Protein AF-A0A2V5SPC6-F1 (afdb_monomer)

Foldseek 3Di:
DDPPPDPVCLVPPDDPVSVVVNCQVPPDDLVLLLCQFQVSVQVVCCVPPNPPVPFDWDDKFLQLVPDPLVPDDQWKKKAKRQAPPRIDTRNGSVPDDSVVVNVSLNVVSPDQRCVVVVRVSRGPDDIMMIIGDDDDDPDDDPDPDPDRDVVVVVVVVDPDDDDPPPDDDDDD

Mean predicted aligned error: 10.99 Å

Solvent-accessible surface area (backbone atoms only — not comparable to full-atom values): 10759 Å² total; per-residue (Å²): 132,84,75,79,90,61,79,80,39,64,87,64,49,81,50,71,67,40,46,48,51,40,40,70,73,68,62,76,60,64,66,55,33,38,61,47,26,50,63,49,33,47,53,51,44,34,76,74,76,35,61,88,83,50,72,56,75,79,47,74,41,77,51,57,83,75,58,64,67,86,80,51,68,59,42,32,29,42,31,45,27,40,54,82,85,46,64,46,81,37,85,47,52,90,78,55,60,62,68,62,51,33,53,51,50,48,53,53,68,71,51,60,40,12,68,79,69,70,37,73,50,31,50,88,56,83,62,34,39,38,33,30,52,59,80,82,70,93,66,88,72,94,69,89,66,98,60,77,56,69,68,63,60,49,65,80,66,56,90,86,71,87,79,78,82,83,75,83,76,83,80,131

Structure (mmCIF, N/CA/C/O backbone):
data_AF-A0A2V5SPC6-F1
#
_entry.id   AF-A0A2V5SPC6-F1
#
loop_
_atom_site.group_PDB
_atom_site.id
_atom_site.type_symbol
_atom_site.label_atom_id
_atom_site.label_alt_id
_atom_site.label_comp_id
_atom_site.label_asym_id
_atom_site.label_entity_id
_atom_site.label_seq_id
_atom_site.pdbx_PDB_ins_code
_atom_site.Cartn_x
_atom_site.Cartn_y
_atom_site.Cartn_z
_atom_site.occupancy
_atom_site.B_iso_or_equiv
_atom_site.auth_seq_id
_atom_site.auth_comp_id
_atom_site.auth_asym_id
_atom_site.auth_atom_id
_atom_site.pdbx_PDB_model_num
ATOM 1 N N . MET A 1 1 ? 22.181 26.798 -19.709 1.00 38.12 1 MET A N 1
ATOM 2 C CA . MET A 1 1 ? 21.577 25.509 -19.301 1.00 38.12 1 MET A CA 1
ATOM 3 C C . MET A 1 1 ? 22.292 24.381 -20.030 1.00 38.12 1 MET A C 1
ATOM 5 O O . MET A 1 1 ? 22.098 24.225 -21.228 1.00 38.12 1 MET A O 1
ATOM 9 N N . ALA A 1 2 ? 23.163 23.637 -19.347 1.00 39.62 2 ALA A N 1
ATOM 10 C CA . ALA A 1 2 ? 23.782 22.451 -19.929 1.00 39.62 2 ALA A CA 1
ATOM 11 C C . ALA A 1 2 ? 22.744 21.322 -19.962 1.00 39.62 2 ALA A C 1
ATOM 13 O O . ALA A 1 2 ? 22.428 20.728 -18.934 1.00 39.62 2 ALA A O 1
ATOM 14 N N . ILE A 1 3 ? 22.187 21.042 -21.141 1.00 49.25 3 ILE A N 1
ATOM 15 C CA . ILE A 1 3 ? 21.489 19.778 -21.381 1.00 49.25 3 ILE A CA 1
ATOM 16 C C . ILE A 1 3 ? 22.528 18.682 -21.153 1.00 49.25 3 ILE A C 1
ATOM 18 O O . ILE A 1 3 ? 23.543 18.633 -21.851 1.00 49.25 3 ILE A O 1
ATOM 22 N N . HIS A 1 4 ? 22.309 17.829 -20.154 1.00 52.72 4 HIS A N 1
ATOM 23 C CA . HIS A 1 4 ? 23.167 16.676 -19.913 1.00 52.72 4 HIS A CA 1
ATOM 24 C C . HIS A 1 4 ? 23.074 15.773 -21.157 1.00 52.72 4 HIS A C 1
ATOM 26 O O . HIS A 1 4 ? 22.078 15.083 -21.367 1.00 52.72 4 HIS A O 1
ATOM 32 N N . ARG A 1 5 ? 24.082 15.849 -22.036 1.00 46.81 5 ARG A N 1
ATOM 33 C CA . ARG A 1 5 ? 24.166 15.170 -23.343 1.00 46.81 5 ARG A CA 1
ATOM 34 C C . ARG A 1 5 ? 24.285 13.643 -23.196 1.00 46.81 5 ARG A C 1
ATOM 36 O O . ARG A 1 5 ? 25.329 13.076 -23.491 1.00 46.81 5 ARG A O 1
ATOM 43 N N . ARG A 1 6 ? 23.256 12.959 -22.694 1.00 56.47 6 ARG A N 1
ATOM 44 C CA . ARG A 1 6 ? 23.276 11.494 -22.492 1.00 56.47 6 ARG A CA 1
ATOM 45 C C . ARG A 1 6 ? 22.023 10.770 -22.986 1.00 56.47 6 ARG A C 1
ATOM 47 O O . ARG A 1 6 ? 21.702 9.690 -22.513 1.00 56.47 6 ARG A O 1
ATOM 54 N N . PHE A 1 7 ? 21.325 11.326 -23.974 1.00 53.12 7 PHE A N 1
ATOM 55 C CA . PHE A 1 7 ? 20.181 10.638 -24.584 1.00 53.12 7 PHE A CA 1
ATOM 56 C C . PHE A 1 7 ? 20.605 9.428 -25.447 1.00 53.12 7 PHE A C 1
ATOM 58 O O . PHE A 1 7 ? 19.841 8.478 -25.583 1.00 53.12 7 PHE A O 1
ATOM 65 N N . SER A 1 8 ? 21.836 9.413 -25.985 1.00 51.00 8 SER A N 1
ATOM 66 C CA . SER A 1 8 ? 22.295 8.360 -26.911 1.00 51.00 8 SER A CA 1
ATOM 67 C C . SER A 1 8 ? 22.667 7.021 -26.252 1.00 51.00 8 SER A C 1
ATOM 69 O O . SER A 1 8 ? 22.968 6.071 -26.967 1.00 51.00 8 SER A O 1
ATOM 71 N N . LEU A 1 9 ? 22.638 6.908 -24.917 1.00 57.62 9 LEU A N 1
ATOM 72 C CA . LEU A 1 9 ? 23.041 5.690 -24.190 1.00 57.62 9 LEU A CA 1
ATOM 73 C C . LEU A 1 9 ? 21.892 4.698 -23.943 1.00 57.62 9 LEU A C 1
ATOM 75 O O . LEU A 1 9 ? 22.122 3.617 -23.412 1.00 57.62 9 LEU A O 1
ATOM 79 N N . LEU A 1 10 ? 20.658 5.007 -24.361 1.00 61.91 10 LEU A N 1
ATOM 80 C CA . LEU A 1 10 ? 19.539 4.062 -24.226 1.00 61.91 10 LEU A CA 1
ATOM 81 C C . LEU A 1 10 ? 19.621 2.880 -25.206 1.00 61.91 10 LEU A C 1
ATOM 83 O O . LEU A 1 10 ? 19.046 1.834 -24.924 1.00 61.91 10 LEU A O 1
ATOM 87 N N . LEU A 1 11 ? 20.350 3.017 -26.319 1.00 70.31 11 LEU A N 1
ATOM 88 C CA . LEU A 1 11 ? 20.558 1.924 -27.280 1.00 70.31 11 LEU A CA 1
ATOM 89 C C . LEU A 1 11 ? 21.652 0.942 -26.826 1.00 70.31 11 LEU A C 1
ATOM 91 O O . LEU A 1 11 ? 21.588 -0.237 -27.157 1.00 70.31 11 LEU A O 1
ATOM 95 N N . PHE A 1 12 ? 22.615 1.410 -26.022 1.00 82.81 12 PHE A N 1
ATOM 96 C CA . PHE A 1 12 ? 23.726 0.613 -25.489 1.00 82.81 12 PHE A CA 1
ATOM 97 C C . PHE A 1 12 ? 23.953 0.935 -24.001 1.00 82.81 12 PHE A C 1
ATOM 99 O O . PHE A 1 12 ? 24.941 1.582 -23.648 1.00 82.81 12 PHE A O 1
ATOM 106 N N . PRO A 1 13 ? 23.026 0.536 -23.110 1.00 85.56 13 PRO A N 1
ATOM 107 C CA . PRO A 1 13 ? 23.075 0.943 -21.714 1.00 85.56 13 PRO A CA 1
ATOM 108 C C . PRO A 1 13 ? 24.221 0.240 -20.977 1.00 85.56 13 PRO A C 1
ATOM 110 O O . PRO A 1 13 ? 24.273 -0.991 -20.890 1.00 85.56 13 PRO A O 1
ATOM 113 N N . THR A 1 14 ? 25.120 1.021 -20.384 1.00 84.75 14 THR A N 1
ATOM 114 C CA . THR A 1 14 ? 26.276 0.499 -19.634 1.00 84.75 14 THR A CA 1
ATOM 115 C C . THR A 1 14 ? 26.044 0.596 -18.134 1.00 84.75 14 THR A C 1
ATOM 117 O O . THR A 1 14 ? 26.305 -0.363 -17.399 1.00 84.75 14 THR A O 1
ATOM 120 N N . LEU A 1 15 ? 25.458 1.707 -17.687 1.00 87.19 15 LEU A N 1
ATOM 121 C CA . LEU A 1 15 ? 25.169 1.971 -16.286 1.00 87.19 15 LEU A CA 1
ATOM 122 C C . LEU A 1 15 ? 23.885 1.269 -15.841 1.00 87.19 15 LEU A C 1
ATOM 124 O O . LEU A 1 15 ? 22.951 1.058 -16.616 1.00 87.19 15 LEU A O 1
ATOM 128 N N . PHE A 1 16 ? 23.806 0.952 -14.548 1.00 88.44 16 PHE A N 1
ATOM 129 C CA . PHE A 1 16 ? 22.609 0.359 -13.949 1.00 88.44 16 PHE A CA 1
ATOM 130 C C . PHE A 1 16 ? 21.350 1.197 -14.215 1.00 88.44 16 PHE A C 1
ATOM 132 O O . PHE A 1 16 ? 20.325 0.660 -14.627 1.00 88.44 16 PHE A O 1
ATOM 139 N N . THR A 1 17 ? 21.436 2.517 -14.042 1.00 88.00 17 THR A N 1
ATOM 140 C CA . THR A 1 17 ? 20.308 3.438 -14.229 1.00 88.00 17 THR A CA 1
ATOM 141 C C . THR A 1 17 ? 19.824 3.464 -15.675 1.00 88.00 17 THR A C 1
ATOM 143 O O . THR A 1 17 ? 18.624 3.503 -15.913 1.00 88.00 17 THR A O 1
ATOM 146 N N . GLU A 1 18 ? 20.735 3.381 -16.646 1.00 88.00 18 GLU A N 1
ATOM 147 C CA . GLU A 1 18 ? 20.393 3.318 -18.074 1.00 88.00 18 GLU A CA 1
ATOM 148 C C . GLU A 1 18 ? 19.664 2.013 -18.396 1.00 88.00 18 GLU A C 1
ATOM 150 O O . GLU A 1 18 ? 18.613 2.032 -19.034 1.00 88.00 18 GLU A O 1
ATOM 155 N N . LYS A 1 19 ? 20.167 0.885 -17.878 1.00 89.19 19 LYS A N 1
ATOM 156 C CA . LYS A 1 19 ? 19.521 -0.429 -18.020 1.00 89.19 19 LYS A CA 1
ATOM 157 C C . LYS A 1 19 ? 18.131 -0.433 -17.381 1.00 89.19 19 LYS A C 1
ATOM 159 O O . LYS A 1 19 ? 17.190 -0.969 -17.962 1.00 89.19 19 LYS A O 1
ATOM 164 N N . LEU A 1 20 ? 17.982 0.184 -16.208 1.00 89.56 20 LEU A N 1
ATOM 165 C CA . LEU A 1 20 ? 16.697 0.309 -15.523 1.00 89.56 20 LEU A CA 1
ATOM 166 C C . LEU A 1 20 ? 15.716 1.176 -16.322 1.00 89.56 20 LEU A C 1
ATOM 168 O O . LEU A 1 20 ? 14.582 0.755 -16.535 1.00 89.56 20 LEU A O 1
ATOM 172 N N . MET A 1 21 ? 16.149 2.342 -16.807 1.00 88.19 21 MET A N 1
ATOM 173 C CA . MET A 1 21 ? 15.311 3.239 -17.611 1.00 88.19 21 MET A CA 1
ATOM 174 C C . MET A 1 21 ? 14.893 2.590 -18.929 1.00 88.19 21 MET A C 1
ATOM 176 O O . MET A 1 21 ? 13.725 2.685 -19.303 1.00 88.19 21 MET A O 1
ATOM 180 N N . LEU A 1 22 ? 15.801 1.865 -19.592 1.00 89.06 22 LEU A N 1
ATOM 181 C CA . LEU A 1 22 ? 15.465 1.082 -20.777 1.00 89.06 22 LEU A CA 1
ATOM 182 C C . LEU A 1 22 ? 14.385 0.045 -20.449 1.00 89.06 22 LEU A C 1
ATOM 184 O O . LEU A 1 22 ? 13.374 -0.015 -21.141 1.00 89.06 22 LEU A O 1
ATOM 188 N N . ARG A 1 23 ? 14.536 -0.715 -19.354 1.00 89.19 23 ARG A N 1
ATOM 189 C CA . ARG A 1 23 ? 13.511 -1.675 -18.915 1.00 89.19 23 ARG A CA 1
ATOM 190 C C . ARG A 1 23 ? 12.172 -1.006 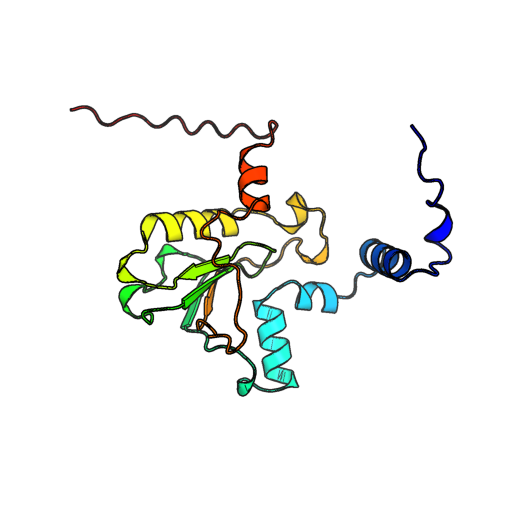-18.624 1.00 89.19 23 ARG A C 1
ATOM 192 O O . ARG A 1 23 ? 11.156 -1.498 -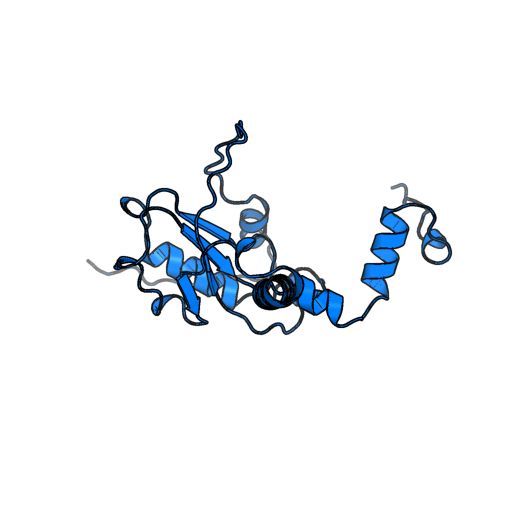19.093 1.00 89.19 23 ARG A O 1
ATOM 199 N N . VAL A 1 24 ? 12.143 0.119 -17.912 1.00 88.88 24 VAL A N 1
ATOM 200 C CA . VAL A 1 24 ? 10.895 0.871 -17.688 1.00 88.88 24 VAL A CA 1
ATOM 201 C C . VAL A 1 24 ? 10.261 1.270 -19.028 1.00 88.88 24 VAL A C 1
ATOM 203 O O . VAL A 1 24 ? 9.048 1.128 -19.203 1.00 88.88 24 VAL A O 1
ATOM 206 N N . ALA A 1 25 ? 11.073 1.698 -19.998 1.00 88.25 25 ALA A N 1
ATOM 207 C CA . ALA A 1 25 ? 10.608 2.140 -21.305 1.00 88.25 25 ALA A CA 1
ATOM 208 C C . ALA A 1 25 ? 10.062 1.006 -22.188 1.00 88.25 25 ALA A C 1
ATOM 210 O O . ALA A 1 25 ? 9.054 1.237 -22.852 1.00 88.25 25 ALA A O 1
ATOM 211 N N . ILE A 1 26 ? 10.655 -0.195 -22.179 1.00 90.88 26 ILE A N 1
ATOM 212 C CA . ILE A 1 26 ? 10.332 -1.253 -23.164 1.00 90.88 26 ILE A CA 1
ATOM 213 C C . ILE A 1 26 ? 9.800 -2.563 -22.573 1.00 90.88 26 ILE A C 1
ATOM 215 O O . ILE A 1 26 ? 9.073 -3.280 -23.253 1.00 90.88 26 ILE A O 1
ATOM 219 N N . ASP A 1 27 ? 10.158 -2.914 -21.337 1.00 91.44 27 ASP A N 1
ATOM 220 C CA . ASP A 1 27 ? 9.759 -4.187 -20.729 1.00 91.44 27 ASP A CA 1
ATOM 221 C C . ASP A 1 27 ? 8.260 -4.119 -20.427 1.00 91.44 27 ASP A C 1
ATOM 223 O O . ASP A 1 27 ? 7.798 -3.187 -19.771 1.00 91.44 27 ASP A O 1
ATOM 227 N N . ARG A 1 28 ? 7.481 -5.061 -20.960 1.00 93.75 28 ARG A N 1
ATOM 228 C CA . ARG A 1 28 ? 6.016 -5.124 -20.796 1.00 93.75 28 ARG A CA 1
ATOM 229 C C . ARG A 1 28 ? 5.540 -6.473 -20.283 1.00 93.75 28 ARG A C 1
ATOM 231 O O . ARG A 1 28 ? 4.363 -6.788 -20.385 1.00 93.75 28 ARG A O 1
ATOM 238 N N . ARG A 1 29 ? 6.448 -7.272 -19.719 1.00 94.25 29 ARG A N 1
ATOM 239 C CA . ARG A 1 29 ? 6.097 -8.576 -19.154 1.00 94.25 29 ARG A CA 1
ATOM 240 C C . ARG A 1 29 ? 5.134 -8.411 -17.981 1.00 94.25 29 ARG A C 1
ATOM 242 O O . ARG A 1 29 ? 5.372 -7.593 -17.089 1.00 94.25 29 ARG A O 1
ATOM 249 N N . ASP A 1 30 ? 4.117 -9.263 -17.934 1.00 92.25 30 ASP A N 1
ATOM 250 C CA . ASP A 1 30 ? 3.069 -9.221 -16.907 1.00 92.25 30 ASP A CA 1
ATOM 251 C C . ASP A 1 30 ? 3.599 -9.400 -15.486 1.00 92.25 30 ASP A C 1
ATOM 253 O O . ASP A 1 30 ? 3.035 -8.849 -14.543 1.00 92.25 30 ASP A O 1
ATOM 257 N N . ILE A 1 31 ? 4.742 -10.076 -15.325 1.00 93.62 31 ILE A N 1
ATOM 258 C CA . ILE A 1 31 ? 5.411 -10.217 -14.028 1.00 93.62 31 ILE A CA 1
ATOM 259 C C . ILE A 1 31 ? 5.692 -8.859 -13.374 1.00 93.62 31 ILE A C 1
ATOM 261 O O . ILE A 1 31 ? 5.594 -8.732 -12.162 1.00 93.62 31 ILE A O 1
A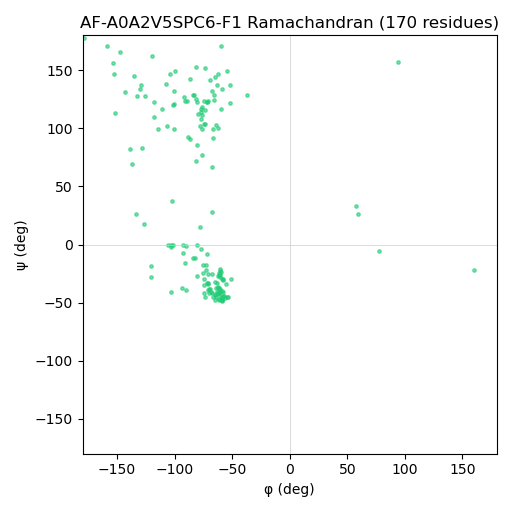TOM 265 N N . LEU A 1 32 ? 5.980 -7.810 -14.149 1.00 93.12 32 LEU A N 1
ATOM 266 C CA . LEU A 1 32 ? 6.238 -6.481 -13.590 1.00 93.12 32 LEU A CA 1
ATOM 267 C C . LEU A 1 32 ? 4.961 -5.823 -13.058 1.00 93.12 32 LEU A C 1
ATOM 269 O O . LEU A 1 32 ? 5.012 -5.126 -12.048 1.00 93.12 32 LEU A O 1
ATOM 273 N N . ARG A 1 33 ? 3.811 -6.091 -13.690 1.00 93.50 33 ARG A N 1
ATOM 274 C CA . ARG A 1 33 ? 2.497 -5.669 -13.182 1.00 93.50 33 ARG A CA 1
ATOM 275 C C . ARG A 1 33 ? 2.129 -6.458 -11.929 1.00 93.50 33 ARG A C 1
ATOM 277 O O . ARG A 1 33 ? 1.671 -5.874 -10.953 1.00 93.50 33 ARG A O 1
ATOM 284 N N . GLN A 1 34 ? 2.397 -7.765 -11.934 1.00 94.88 34 GLN A N 1
ATOM 285 C CA . GLN A 1 34 ? 2.179 -8.640 -10.783 1.00 94.88 34 GLN A CA 1
ATOM 286 C C . GLN A 1 34 ? 2.978 -8.180 -9.555 1.00 94.88 34 GLN A C 1
ATOM 288 O O . GLN A 1 34 ? 2.461 -8.204 -8.446 1.00 94.88 34 GLN A O 1
ATOM 293 N N . MET A 1 35 ? 4.222 -7.730 -9.748 1.00 94.88 35 MET A N 1
ATOM 294 C CA . MET A 1 35 ? 5.071 -7.228 -8.660 1.00 94.88 35 MET A CA 1
ATOM 295 C C . MET A 1 35 ? 4.680 -5.824 -8.178 1.00 94.88 35 MET A C 1
ATOM 297 O O . MET A 1 35 ? 4.976 -5.475 -7.038 1.00 94.88 35 MET A O 1
ATOM 301 N N . ALA A 1 36 ? 4.029 -5.018 -9.021 1.00 94.56 36 ALA A N 1
ATOM 302 C CA . ALA A 1 36 ? 3.529 -3.697 -8.643 1.00 94.56 36 ALA A CA 1
ATOM 303 C C . ALA A 1 36 ? 2.274 -3.782 -7.752 1.00 94.56 36 ALA A C 1
ATOM 305 O O . ALA A 1 36 ? 2.098 -2.973 -6.840 1.00 94.56 36 ALA A O 1
ATOM 306 N N . ASP A 1 37 ? 1.411 -4.773 -7.982 1.00 97.12 37 ASP A N 1
ATOM 307 C CA . ASP A 1 37 ? 0.237 -5.018 -7.146 1.00 97.12 37 ASP A CA 1
ATOM 308 C C . ASP A 1 37 ? 0.625 -5.772 -5.865 1.00 97.12 37 ASP A C 1
ATOM 310 O O . ASP A 1 37 ? 0.963 -6.954 -5.904 1.00 97.12 37 ASP A O 1
ATOM 314 N N . LYS A 1 38 ? 0.523 -5.121 -4.698 1.00 97.12 38 LYS A N 1
ATOM 315 C CA . LYS A 1 38 ? 0.882 -5.757 -3.413 1.00 97.12 38 LYS A CA 1
ATOM 316 C C . LYS A 1 38 ? 0.091 -7.033 -3.121 1.00 97.12 38 LYS A C 1
ATOM 318 O O . LYS A 1 38 ? 0.625 -7.920 -2.461 1.00 97.12 38 LYS A O 1
ATOM 323 N N . MET A 1 39 ? -1.154 -7.144 -3.589 1.00 97.62 39 MET A N 1
ATOM 324 C CA . MET A 1 39 ? -1.956 -8.352 -3.380 1.00 97.62 39 MET A CA 1
ATOM 325 C C . MET A 1 39 ? -1.492 -9.495 -4.278 1.00 97.62 39 MET A C 1
ATOM 327 O O . MET A 1 39 ? -1.387 -10.629 -3.811 1.00 97.62 39 MET A O 1
ATOM 331 N N . GLU A 1 40 ? -1.178 -9.214 -5.542 1.00 97.19 40 GLU A N 1
ATOM 332 C CA . GLU A 1 40 ? -0.651 -10.240 -6.446 1.00 97.19 40 GLU A CA 1
ATOM 333 C C . GLU A 1 40 ? 0.776 -10.648 -6.071 1.00 97.19 40 GLU A C 1
ATOM 335 O O . GLU A 1 40 ? 1.090 -11.838 -6.062 1.00 97.19 40 GLU A O 1
ATOM 340 N N . MET A 1 41 ? 1.619 -9.693 -5.669 1.00 96.38 41 MET A N 1
ATOM 341 C CA . MET A 1 41 ? 2.943 -9.964 -5.110 1.00 96.38 41 MET A CA 1
ATOM 342 C C . MET A 1 41 ? 2.835 -10.859 -3.870 1.00 96.38 41 MET A C 1
ATOM 344 O O . MET A 1 41 ? 3.574 -11.837 -3.742 1.00 96.38 41 MET A O 1
ATOM 348 N N . ARG A 1 42 ? 1.880 -10.575 -2.976 1.00 96.75 42 ARG A N 1
ATOM 349 C CA . ARG A 1 42 ? 1.619 -11.407 -1.799 1.00 96.75 42 ARG A CA 1
ATOM 350 C C . ARG A 1 42 ? 1.262 -12.842 -2.193 1.00 96.75 42 ARG A C 1
ATOM 352 O O . ARG A 1 42 ? 1.873 -13.768 -1.668 1.00 96.75 42 ARG A O 1
ATOM 359 N N . ARG A 1 43 ? 0.340 -13.037 -3.145 1.00 96.62 43 ARG A N 1
ATOM 360 C CA . ARG A 1 43 ? -0.013 -14.377 -3.660 1.00 96.62 43 ARG A CA 1
ATOM 361 C C . ARG A 1 43 ? 1.179 -15.081 -4.300 1.00 96.62 43 ARG A C 1
ATOM 363 O O . ARG A 1 43 ? 1.375 -16.273 -4.090 1.00 96.62 43 ARG A O 1
ATOM 370 N N . TYR A 1 44 ? 1.993 -14.351 -5.059 1.00 97.12 44 TYR A N 1
ATOM 371 C CA . TYR A 1 44 ? 3.207 -14.891 -5.661 1.00 97.12 44 TYR A CA 1
ATOM 372 C C . TYR A 1 44 ? 4.168 -15.429 -4.591 1.00 97.12 44 TYR A C 1
ATOM 374 O O . TYR A 1 44 ? 4.640 -16.560 -4.701 1.00 97.12 44 TYR A O 1
ATOM 382 N N . VAL A 1 45 ? 4.424 -14.654 -3.531 1.00 97.00 45 VAL A N 1
ATOM 383 C CA . VAL A 1 45 ? 5.285 -15.070 -2.412 1.00 97.00 45 VAL A CA 1
ATOM 384 C C . VAL A 1 45 ? 4.682 -16.252 -1.658 1.00 97.00 45 VAL A C 1
ATOM 386 O O . VAL A 1 45 ? 5.398 -17.208 -1.368 1.00 97.00 45 VAL A O 1
ATOM 389 N N . GLU A 1 46 ? 3.378 -16.227 -1.382 1.00 96.75 46 GLU A N 1
ATOM 390 C CA . GLU A 1 46 ? 2.679 -17.334 -0.724 1.00 96.75 46 GLU A CA 1
ATOM 391 C C . GLU A 1 46 ? 2.840 -18.640 -1.511 1.00 96.75 46 GLU A C 1
ATOM 393 O O . GLU A 1 46 ? 3.207 -19.658 -0.930 1.00 96.75 46 GLU A O 1
ATOM 398 N N . ASN A 1 47 ? 2.684 -18.591 -2.835 1.00 97.12 47 ASN A N 1
ATOM 399 C CA . ASN A 1 47 ? 2.825 -19.757 -3.706 1.00 97.12 47 ASN A CA 1
ATOM 400 C C . ASN A 1 47 ? 4.275 -20.242 -3.852 1.00 97.12 47 ASN A C 1
ATOM 402 O O . ASN A 1 47 ? 4.505 -21.432 -4.050 1.00 97.12 47 ASN A O 1
ATOM 406 N N . LYS A 1 48 ? 5.262 -19.338 -3.813 1.00 97.12 48 LYS A N 1
ATOM 407 C CA . LYS A 1 48 ? 6.677 -19.684 -4.042 1.00 97.12 48 LYS A CA 1
ATOM 408 C C . LYS A 1 48 ? 7.429 -20.072 -2.775 1.00 97.12 48 LYS A C 1
ATOM 410 O O . LYS A 1 48 ? 8.276 -20.956 -2.829 1.00 97.12 48 LYS A O 1
ATOM 415 N N . LEU A 1 49 ? 7.167 -19.383 -1.670 1.00 97.00 49 LEU A N 1
ATOM 416 C CA . LEU A 1 49 ? 7.936 -19.489 -0.427 1.00 97.00 49 LEU A CA 1
ATOM 417 C C . LEU A 1 49 ? 7.070 -19.929 0.761 1.00 97.00 49 LEU A C 1
ATOM 419 O O . LEU A 1 49 ? 7.595 -20.408 1.765 1.00 97.00 49 LEU A O 1
ATOM 423 N N . GLY A 1 50 ? 5.747 -19.803 0.650 1.00 94.62 50 GLY A N 1
ATOM 424 C CA . GLY A 1 50 ? 4.804 -20.124 1.712 1.00 94.62 50 GLY A CA 1
ATOM 425 C C . GLY A 1 50 ? 4.418 -18.917 2.566 1.00 94.62 50 GLY A C 1
ATOM 426 O O . GLY A 1 50 ? 5.145 -17.932 2.703 1.00 94.62 50 GLY A O 1
ATOM 427 N N . LYS A 1 51 ? 3.250 -19.028 3.204 1.00 95.44 51 LYS A N 1
ATOM 428 C CA . LYS A 1 51 ? 2.610 -17.965 3.993 1.00 95.44 51 LYS A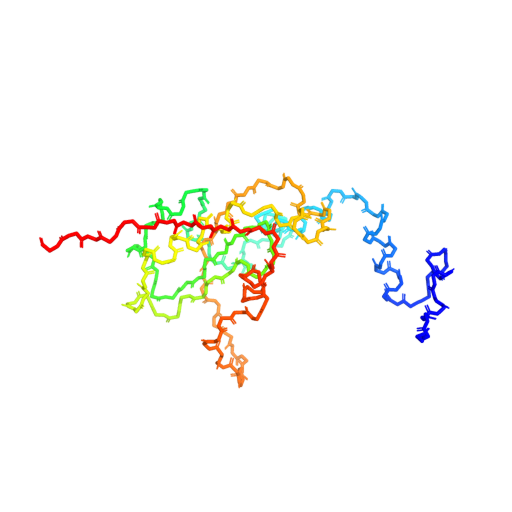 CA 1
ATOM 429 C C . LYS A 1 51 ? 3.426 -17.472 5.195 1.00 95.44 51 LYS A C 1
ATOM 431 O O . LYS A 1 51 ? 3.233 -16.343 5.627 1.00 95.44 51 LYS A O 1
ATOM 436 N N . ARG A 1 52 ? 4.354 -18.285 5.715 1.00 95.06 52 ARG A N 1
ATOM 437 C CA . ARG A 1 52 ? 5.179 -17.972 6.902 1.00 95.06 52 ARG A CA 1
ATOM 438 C C . ARG A 1 52 ? 6.071 -16.733 6.752 1.00 95.06 52 ARG A C 1
ATOM 440 O O . ARG A 1 52 ? 6.495 -16.180 7.755 1.00 95.06 52 ARG A O 1
ATOM 447 N N . TYR A 1 53 ? 6.364 -16.315 5.520 1.00 94.25 53 TYR A N 1
ATOM 448 C CA . TYR A 1 53 ? 7.181 -15.129 5.235 1.00 94.25 53 TYR A CA 1
ATOM 449 C C . TYR A 1 53 ? 6.356 -13.852 5.045 1.00 94.25 53 TYR A C 1
ATOM 451 O O . TYR A 1 53 ? 6.914 -12.794 4.759 1.00 94.25 53 TYR A O 1
ATOM 459 N N . LEU A 1 54 ? 5.030 -13.942 5.149 1.00 95.56 54 LEU A N 1
ATOM 460 C CA . LEU A 1 54 ? 4.127 -12.821 4.942 1.00 95.56 54 LEU A CA 1
ATOM 461 C C . LEU A 1 54 ? 3.547 -12.364 6.282 1.00 95.56 54 LEU A C 1
ATOM 463 O O . LEU A 1 54 ? 3.105 -13.216 7.056 1.00 95.56 54 LEU A O 1
ATOM 467 N N . PRO A 1 55 ? 3.445 -11.044 6.528 1.00 96.00 55 PRO A N 1
ATOM 468 C CA . PRO A 1 55 ? 2.732 -10.525 7.690 1.00 96.00 55 PRO A CA 1
ATOM 469 C C . PRO A 1 55 ? 1.308 -11.070 7.734 1.00 96.00 55 PRO A C 1
ATOM 471 O O . PRO A 1 55 ? 0.698 -11.299 6.676 1.00 96.00 55 PRO A O 1
ATOM 474 N N .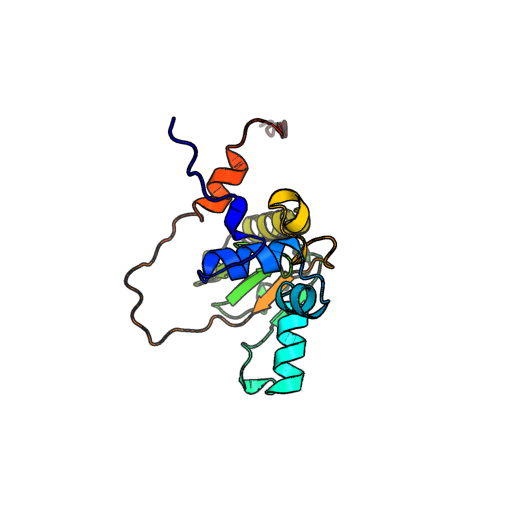 ARG A 1 56 ? 0.735 -11.250 8.925 1.00 97.00 56 ARG A N 1
ATOM 475 C CA . ARG A 1 56 ? -0.667 -11.662 9.030 1.00 97.00 56 ARG A CA 1
ATOM 476 C C . ARG A 1 56 ? -1.571 -10.633 8.344 1.00 97.00 56 ARG A C 1
ATOM 478 O O . ARG A 1 56 ? -1.425 -9.429 8.529 1.00 97.00 56 ARG A O 1
ATOM 485 N N . LEU A 1 57 ? -2.505 -11.123 7.533 1.00 97.50 57 LEU A N 1
ATOM 486 C CA . LEU A 1 57 ? -3.498 -10.312 6.831 1.00 97.50 57 LEU A CA 1
ATOM 487 C C . LEU A 1 57 ? -4.819 -10.393 7.594 1.00 97.50 57 LEU A C 1
ATOM 489 O O . LEU A 1 57 ? -5.342 -11.489 7.790 1.00 97.50 57 LEU A O 1
ATOM 493 N N . TYR A 1 58 ? -5.334 -9.249 8.034 1.00 98.06 58 TYR A N 1
ATOM 494 C CA . TYR A 1 58 ? -6.576 -9.154 8.803 1.00 98.06 58 TYR A CA 1
ATOM 495 C C . TYR A 1 58 ? -7.791 -8.898 7.916 1.00 98.06 58 TYR A C 1
ATOM 497 O O . TYR A 1 58 ? -8.864 -9.427 8.178 1.00 98.06 58 TYR A O 1
ATOM 505 N N . CYS A 1 59 ? -7.633 -8.083 6.873 1.00 97.00 59 CYS A N 1
ATOM 506 C CA . CYS A 1 59 ? -8.737 -7.673 6.013 1.00 97.00 59 CYS A CA 1
ATOM 507 C C . CYS A 1 59 ? -8.236 -7.340 4.605 1.00 97.00 59 CYS A C 1
ATOM 509 O O . CYS A 1 59 ? -7.135 -6.808 4.442 1.00 97.00 59 CYS A O 1
ATOM 511 N N . VAL A 1 60 ? -9.070 -7.620 3.603 1.00 98.19 60 VAL A N 1
ATOM 512 C CA . VAL A 1 60 ? -8.948 -7.099 2.239 1.00 98.19 60 VAL A CA 1
ATOM 513 C C . VAL A 1 60 ? -10.319 -6.593 1.826 1.00 98.19 60 VAL A C 1
ATOM 515 O O . VAL A 1 60 ? -11.296 -7.330 1.927 1.00 98.19 60 VAL A O 1
ATOM 518 N N . THR A 1 61 ? -10.400 -5.352 1.360 1.00 98.44 61 THR A N 1
ATOM 519 C CA . THR A 1 61 ? -11.674 -4.747 0.955 1.00 98.44 61 THR A CA 1
ATOM 520 C C . THR A 1 61 ? -11.465 -3.666 -0.098 1.00 98.44 61 THR A C 1
ATOM 522 O O . THR A 1 61 ? -10.384 -3.093 -0.209 1.00 98.44 61 THR A O 1
ATOM 525 N N . ASN A 1 62 ? -12.488 -3.386 -0.894 1.00 97.75 62 ASN A N 1
ATOM 526 C CA . ASN A 1 62 ? -12.559 -2.218 -1.772 1.00 97.75 62 ASN A CA 1
ATOM 527 C C . ASN A 1 62 ? -13.469 -1.110 -1.210 1.00 97.75 62 ASN A C 1
ATOM 529 O O . ASN A 1 62 ? -13.584 -0.066 -1.843 1.00 97.75 62 ASN A O 1
ATOM 533 N N . ASP A 1 63 ? -14.080 -1.316 -0.041 1.00 98.06 63 ASP A N 1
ATOM 534 C CA . ASP A 1 63 ? -14.819 -0.297 0.702 1.00 98.06 63 ASP A CA 1
ATOM 535 C C . ASP A 1 63 ? -14.139 -0.074 2.064 1.00 98.06 63 ASP A C 1
ATOM 537 O O . ASP A 1 63 ? -14.207 -0.947 2.933 1.00 98.06 63 ASP A O 1
ATOM 541 N N .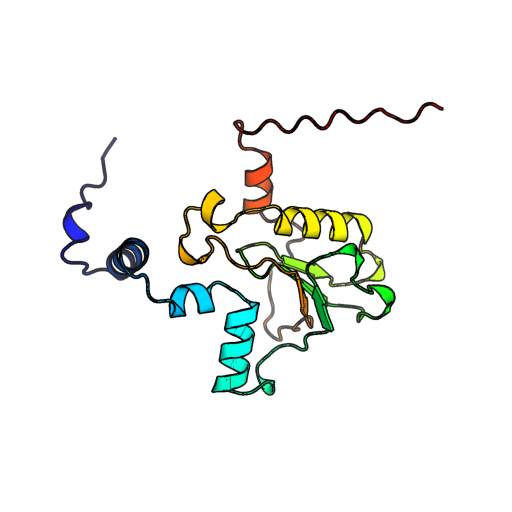 PRO A 1 64 ? -13.484 1.078 2.295 1.00 97.56 64 PRO A N 1
ATOM 542 C CA . PRO A 1 64 ? -12.832 1.349 3.572 1.00 97.56 64 PRO A CA 1
ATOM 543 C C . PRO A 1 64 ? -13.792 1.336 4.771 1.00 97.56 64 PRO A C 1
ATOM 545 O O . PRO A 1 64 ? -13.357 1.089 5.893 1.00 97.56 64 PRO A O 1
ATOM 548 N N . ARG A 1 65 ? -15.094 1.571 4.559 1.00 97.69 65 ARG A N 1
ATOM 549 C CA . ARG A 1 65 ? -16.108 1.568 5.628 1.00 97.69 65 ARG A CA 1
ATOM 550 C C . ARG A 1 65 ? -16.464 0.159 6.094 1.00 97.69 65 ARG A C 1
ATOM 552 O O . ARG A 1 65 ? -17.008 0.005 7.179 1.00 97.69 65 ARG A O 1
ATOM 559 N N . SER A 1 66 ? -16.145 -0.868 5.303 1.00 97.75 66 SER A N 1
ATOM 560 C CA . SER A 1 66 ? -16.384 -2.264 5.679 1.00 97.75 66 SER A CA 1
ATOM 561 C C . SER A 1 66 ? -15.304 -2.824 6.615 1.00 97.75 66 SER A C 1
ATOM 563 O O . SER A 1 66 ? -15.341 -4.007 6.955 1.00 97.75 66 SER A O 1
ATOM 565 N N . ILE A 1 67 ? -14.289 -2.029 6.973 1.00 97.19 67 ILE A N 1
ATOM 566 C CA . ILE A 1 67 ? -13.212 -2.459 7.864 1.00 97.19 67 ILE A CA 1
ATOM 567 C C . ILE A 1 67 ? -13.739 -2.457 9.304 1.00 97.19 67 ILE A C 1
ATOM 569 O O . ILE A 1 67 ? -14.059 -1.409 9.860 1.00 97.19 67 ILE A O 1
ATOM 573 N N . ALA A 1 68 ? -13.781 -3.633 9.933 1.00 96.31 68 ALA A N 1
ATOM 574 C CA . ALA A 1 68 ? -14.149 -3.784 11.339 1.00 96.31 68 ALA A CA 1
ATOM 575 C C . ALA A 1 68 ? -12.989 -3.353 12.263 1.00 96.31 68 ALA A C 1
ATOM 577 O O . ALA A 1 68 ? -12.254 -4.182 12.797 1.00 96.31 68 ALA A O 1
ATOM 578 N N . PHE A 1 69 ? -12.786 -2.043 12.436 1.00 94.88 69 PHE A N 1
ATOM 579 C CA . PHE A 1 69 ? -11.670 -1.503 13.230 1.00 94.88 69 PHE A CA 1
ATOM 580 C C . PHE A 1 69 ? -11.673 -1.982 14.691 1.00 94.88 69 PHE A C 1
ATOM 582 O O . PHE A 1 69 ? -10.608 -2.176 15.287 1.00 94.88 69 PHE A O 1
ATOM 589 N N . ASP A 1 70 ? -12.844 -2.257 15.257 1.00 94.44 70 ASP A N 1
ATOM 590 C CA . ASP A 1 70 ? -12.974 -2.733 16.635 1.00 94.44 70 ASP A CA 1
ATOM 591 C C . ASP A 1 70 ? -12.341 -4.112 16.842 1.00 94.44 70 ASP A C 1
ATOM 593 O O . ASP A 1 70 ? -11.727 -4.347 17.884 1.00 94.44 70 ASP A O 1
ATOM 597 N N . THR A 1 71 ? -12.359 -4.978 15.821 1.00 96.06 71 THR A N 1
ATOM 598 C CA . THR A 1 71 ? -11.780 -6.330 15.887 1.00 96.06 71 THR A CA 1
ATOM 599 C C . THR A 1 71 ? -10.276 -6.363 15.613 1.00 96.06 71 THR A C 1
ATOM 601 O O . THR A 1 71 ? -9.635 -7.394 15.808 1.00 96.06 71 THR A O 1
ATOM 604 N N . LEU A 1 72 ? -9.697 -5.264 15.117 1.00 96.94 72 LEU A N 1
ATOM 605 C CA . LEU A 1 72 ? -8.267 -5.187 14.819 1.00 96.94 72 LEU A CA 1
ATOM 606 C C . LEU A 1 72 ? -7.423 -5.098 16.106 1.00 96.94 72 LEU A C 1
ATOM 608 O O . LEU A 1 72 ? -7.887 -4.545 17.109 1.00 96.94 72 LEU A O 1
ATOM 612 N N . PRO A 1 73 ? -6.166 -5.580 16.086 1.00 97.12 73 PRO A N 1
ATOM 613 C CA . PRO A 1 73 ? -5.226 -5.396 17.196 1.00 97.12 73 PRO A CA 1
ATOM 614 C C . PRO A 1 73 ? -4.947 -3.912 17.497 1.00 97.12 73 PRO A C 1
ATOM 616 O O . PRO A 1 73 ? -5.314 -3.016 16.736 1.00 97.12 73 PRO A O 1
ATOM 619 N N . SER A 1 74 ? -4.249 -3.640 18.605 1.00 96.31 74 SER A N 1
ATOM 620 C CA . SER A 1 74 ? -3.849 -2.276 18.991 1.00 96.31 74 SER A CA 1
ATOM 621 C C . SER A 1 74 ? -2.922 -1.599 17.975 1.00 96.31 74 SER A C 1
ATOM 623 O O . SER A 1 74 ? -2.901 -0.371 17.914 1.00 96.31 74 SER A O 1
ATOM 625 N N . LYS A 1 75 ? -2.192 -2.388 17.173 1.00 96.88 75 LYS A N 1
ATOM 626 C CA . LYS A 1 75 ? -1.288 -1.929 16.113 1.00 96.88 75 LYS A CA 1
ATOM 627 C C . LYS A 1 75 ? -1.549 -2.662 14.805 1.00 96.88 75 LYS A C 1
ATOM 629 O O . LYS A 1 75 ? -1.631 -3.889 14.794 1.00 96.88 75 LYS A O 1
ATOM 634 N N . PHE A 1 76 ? -1.620 -1.936 13.700 1.00 97.62 76 PHE A N 1
ATOM 635 C CA . PHE A 1 76 ? -1.794 -2.510 12.365 1.00 97.62 76 PHE A CA 1
ATOM 636 C C . PHE A 1 76 ? -1.326 -1.535 11.285 1.00 97.62 76 PHE A C 1
ATOM 638 O O . PHE A 1 76 ? -1.031 -0.368 11.548 1.00 97.62 76 PHE A O 1
ATOM 645 N N . VAL A 1 77 ? -1.258 -2.009 10.044 1.00 98.00 77 VAL A N 1
ATOM 646 C CA . VAL A 1 77 ? -0.923 -1.179 8.886 1.00 98.00 77 VAL A CA 1
ATOM 647 C C . VAL A 1 77 ? -2.006 -1.328 7.828 1.00 98.00 77 VAL A C 1
ATOM 649 O O . VAL A 1 77 ? -2.325 -2.442 7.424 1.00 98.00 77 VAL A O 1
ATOM 652 N N . VAL A 1 78 ? -2.551 -0.209 7.352 1.00 98.19 78 VAL A N 1
ATOM 653 C CA . VAL A 1 78 ? -3.476 -0.175 6.210 1.00 98.19 78 VAL A CA 1
ATOM 654 C C . VAL A 1 78 ? -2.702 0.252 4.974 1.00 98.19 78 VAL A C 1
ATOM 656 O O . VAL A 1 78 ? -1.952 1.225 5.021 1.00 98.19 78 VAL A O 1
ATOM 659 N N . LYS A 1 79 ? -2.858 -0.464 3.862 1.00 98.38 79 LYS A N 1
ATOM 660 C CA . LYS A 1 79 ? -2.189 -0.148 2.594 1.00 98.38 79 LYS A CA 1
ATOM 661 C C . LYS A 1 79 ? -3.171 -0.255 1.443 1.00 98.38 79 LYS A C 1
ATOM 663 O O . LYS A 1 79 ? -3.995 -1.165 1.430 1.00 98.38 79 LYS A O 1
ATOM 668 N N . ALA A 1 80 ? -3.025 0.595 0.435 1.00 98.25 80 ALA A N 1
ATOM 669 C CA . ALA A 1 80 ? -3.609 0.320 -0.873 1.00 98.25 80 ALA A CA 1
ATOM 670 C C . ALA A 1 80 ? -2.642 -0.526 -1.715 1.00 98.25 80 ALA A C 1
ATOM 672 O O . ALA A 1 80 ? -1.416 -0.342 -1.688 1.00 98.25 80 ALA A O 1
ATOM 673 N N . ASN A 1 81 ? -3.189 -1.458 -2.491 1.00 98.06 81 ASN A N 1
ATOM 674 C CA . ASN A 1 81 ? -2.380 -2.380 -3.285 1.00 98.06 81 ASN A CA 1
ATOM 675 C C . ASN A 1 81 ? -1.679 -1.705 -4.482 1.00 98.06 81 ASN A C 1
ATOM 677 O O . ASN A 1 81 ? -0.542 -2.047 -4.793 1.00 98.06 81 ASN A O 1
ATOM 681 N N . HIS A 1 82 ? -2.319 -0.704 -5.086 1.00 96.38 82 HIS A N 1
ATOM 682 C CA . HIS A 1 82 ? -2.061 -0.201 -6.439 1.00 96.38 82 HIS A CA 1
ATOM 683 C C . HIS A 1 82 ? -1.258 1.116 -6.502 1.00 96.38 82 HIS A C 1
ATOM 685 O O . HIS A 1 82 ? -1.523 1.965 -7.348 1.00 96.38 82 HIS A O 1
ATOM 691 N N . GLY A 1 83 ? -0.277 1.316 -5.622 1.00 94.00 83 GLY A N 1
ATOM 692 C CA . GLY A 1 83 ? 0.577 2.508 -5.675 1.00 94.00 83 GLY A CA 1
ATOM 693 C C . GLY A 1 83 ? 1.659 2.544 -4.603 1.00 94.00 83 GLY A C 1
ATOM 694 O O . GLY A 1 83 ? 1.721 1.668 -3.741 1.00 94.00 83 GLY A O 1
ATOM 695 N N . SER A 1 84 ? 2.502 3.573 -4.622 1.00 93.94 84 SER A N 1
ATOM 696 C CA . SER A 1 84 ? 3.509 3.818 -3.580 1.00 93.94 84 SER A CA 1
ATOM 697 C C . SER A 1 84 ? 3.091 4.959 -2.651 1.00 93.94 84 SER A C 1
ATOM 699 O O . SER A 1 84 ? 2.425 5.905 -3.064 1.00 93.94 84 SER A O 1
ATOM 701 N N . GLY A 1 85 ? 3.464 4.867 -1.373 1.00 94.25 85 GLY A N 1
ATOM 702 C CA . GLY A 1 85 ? 3.114 5.860 -0.348 1.00 94.25 85 GLY A CA 1
ATOM 703 C C . GLY A 1 85 ? 1.676 5.784 0.184 1.00 94.25 85 GLY A C 1
ATOM 704 O O . GLY A 1 85 ? 1.365 6.481 1.144 1.00 94.25 85 GLY A O 1
ATOM 705 N N . PHE A 1 86 ? 0.819 4.922 -0.372 1.00 97.19 86 PHE A N 1
ATOM 706 C CA . PHE A 1 86 ? -0.532 4.651 0.138 1.00 97.19 86 PHE A CA 1
ATOM 707 C C . PHE A 1 86 ? -0.480 3.658 1.300 1.00 97.19 86 PHE A C 1
ATOM 709 O O . PHE A 1 86 ? -0.792 2.473 1.150 1.00 97.19 86 PHE A O 1
ATOM 716 N N . VAL A 1 87 ? 0.016 4.143 2.435 1.00 97.88 87 VAL A N 1
ATOM 717 C CA . VAL A 1 87 ? 0.205 3.375 3.662 1.00 97.88 87 VAL A CA 1
ATOM 718 C C . VAL A 1 87 ? -0.093 4.242 4.879 1.00 97.88 87 VAL A C 1
ATOM 720 O O . VAL A 1 87 ? 0.438 5.343 5.009 1.00 97.88 87 VAL A O 1
ATOM 723 N N . ARG A 1 88 ? -0.897 3.712 5.802 1.00 97.56 88 ARG A N 1
ATOM 724 C CA . ARG A 1 88 ? -1.095 4.266 7.138 1.00 97.56 88 ARG A CA 1
ATOM 725 C C . ARG A 1 88 ? -0.624 3.254 8.161 1.00 97.56 88 ARG A C 1
ATOM 727 O O . ARG A 1 88 ? -1.121 2.132 8.218 1.00 97.56 88 ARG A O 1
ATOM 734 N N . VAL A 1 89 ? 0.310 3.687 8.995 1.00 96.69 89 VAL A N 1
ATOM 735 C CA . VAL A 1 89 ? 0.747 2.945 10.173 1.00 96.69 89 VAL A CA 1
ATOM 736 C C . VAL A 1 89 ? -0.100 3.386 11.360 1.00 96.69 89 VAL A C 1
ATOM 738 O O . VAL A 1 89 ? -0.140 4.571 11.686 1.00 96.69 89 VAL A O 1
ATOM 741 N N . VAL A 1 90 ? -0.764 2.432 12.004 1.00 95.81 90 VAL A N 1
ATOM 742 C CA . VAL A 1 90 ? -1.489 2.632 13.257 1.00 95.81 90 VAL A CA 1
ATOM 743 C C . VAL A 1 90 ? -0.675 1.981 14.367 1.00 95.81 90 VAL A C 1
ATOM 745 O O . VAL A 1 90 ? -0.660 0.761 14.497 1.00 95.81 90 VAL A O 1
ATOM 748 N N . ALA A 1 91 ? 0.045 2.803 15.132 1.00 93.94 91 ALA A N 1
ATOM 749 C CA . ALA A 1 91 ? 0.883 2.357 16.251 1.00 93.94 91 ALA A CA 1
ATOM 750 C C . ALA A 1 91 ? 0.143 2.342 17.601 1.00 93.94 91 ALA A C 1
ATOM 752 O O . ALA A 1 91 ? 0.618 1.725 18.551 1.00 93.94 91 ALA A O 1
ATOM 753 N N . ASP A 1 92 ? -1.007 3.011 17.678 1.00 93.69 92 ASP A N 1
ATOM 754 C CA . ASP A 1 92 ? -1.958 2.905 18.780 1.00 93.69 92 ASP A CA 1
ATOM 755 C C . ASP A 1 92 ? -3.365 3.193 18.245 1.00 93.69 92 ASP A C 1
ATOM 757 O O . ASP A 1 92 ? -3.670 4.305 17.816 1.00 93.69 92 ASP A O 1
ATOM 761 N N . LYS A 1 93 ? -4.227 2.174 18.248 1.00 93.44 93 LYS A N 1
ATOM 762 C CA . LYS A 1 93 ? -5.613 2.267 17.779 1.00 93.44 93 LYS A CA 1
ATOM 763 C C . LYS A 1 93 ? -6.447 3.278 18.576 1.00 93.44 93 LYS A C 1
ATOM 765 O O . LYS A 1 93 ? -7.374 3.848 18.013 1.00 93.44 93 LYS A O 1
ATOM 770 N N . LYS A 1 94 ? -6.130 3.529 19.853 1.00 93.19 94 LYS A N 1
ATOM 771 C CA . LYS A 1 94 ? -6.940 4.396 20.732 1.00 93.19 94 LYS A CA 1
ATOM 772 C C . LYS A 1 94 ? -6.919 5.867 20.323 1.00 93.19 94 LYS A C 1
ATOM 774 O O . LYS A 1 94 ? -7.854 6.592 20.636 1.00 93.19 94 LYS A O 1
ATOM 779 N N . ILE A 1 95 ? -5.860 6.299 19.644 1.00 92.94 95 ILE A N 1
ATOM 780 C CA . ILE A 1 95 ? -5.667 7.694 19.227 1.00 92.94 95 ILE A CA 1
ATOM 781 C C . ILE A 1 95 ? -6.005 7.926 17.750 1.00 92.94 95 ILE A C 1
ATOM 783 O O . ILE A 1 95 ? -5.844 9.037 17.247 1.00 92.94 95 ILE A O 1
ATOM 787 N N . VAL A 1 96 ? -6.422 6.885 17.024 1.00 93.50 96 VAL A N 1
ATOM 788 C CA . VAL A 1 96 ? -6.732 6.997 15.598 1.00 93.50 96 VAL A CA 1
ATOM 789 C C . VAL A 1 96 ? -8.129 7.560 15.400 1.00 93.50 96 VAL A C 1
ATOM 791 O O . VAL A 1 96 ? -9.117 6.984 15.845 1.00 93.50 96 VAL A O 1
ATOM 794 N N . ASP A 1 97 ? -8.209 8.636 14.625 1.00 96.19 97 ASP A N 1
ATOM 795 C CA . ASP A 1 97 ? -9.458 9.071 14.013 1.00 96.19 97 ASP A CA 1
ATOM 796 C C . ASP A 1 97 ? -9.824 8.122 12.859 1.00 96.19 97 ASP A C 1
ATOM 798 O O . ASP A 1 97 ? -9.244 8.166 11.766 1.00 96.19 97 ASP A O 1
ATOM 802 N N . VAL A 1 98 ? -10.793 7.243 13.122 1.00 95.69 98 VAL A N 1
ATOM 803 C CA . VAL A 1 98 ? -11.287 6.247 12.163 1.00 95.69 98 VAL A CA 1
ATOM 804 C C . VAL A 1 98 ? -11.907 6.910 10.931 1.00 95.69 98 VAL A C 1
ATOM 806 O O . VAL A 1 98 ? -11.696 6.427 9.820 1.00 95.69 98 VAL A O 1
ATOM 809 N N . GLN A 1 99 ? -12.618 8.030 11.082 1.00 96.88 99 GLN A N 1
ATOM 810 C CA . GLN A 1 99 ? -13.251 8.719 9.951 1.00 96.88 99 GLN A CA 1
ATOM 811 C C . GLN A 1 99 ? -12.210 9.340 9.018 1.00 96.88 99 GLN A C 1
ATOM 813 O O . GLN A 1 99 ? -12.313 9.229 7.791 1.00 96.88 99 GLN A O 1
ATOM 818 N N . SER A 1 100 ? -11.163 9.938 9.590 1.00 97.12 100 SER A N 1
ATOM 819 C CA . SER A 1 100 ? -10.022 10.446 8.823 1.00 97.12 100 SER A CA 1
ATOM 820 C C . SER A 1 100 ? -9.290 9.320 8.086 1.00 97.12 100 SER A C 1
ATOM 822 O O . SER A 1 100 ? -8.984 9.454 6.899 1.00 97.12 100 SER A O 1
ATOM 824 N N . LEU A 1 101 ? -9.086 8.170 8.739 1.00 97.31 101 LEU A N 1
ATOM 825 C CA . LEU A 1 101 ? -8.465 6.997 8.119 1.00 97.31 101 LEU A CA 1
ATOM 826 C C . LEU A 1 101 ? -9.303 6.430 6.962 1.00 97.31 101 LEU A C 1
ATOM 828 O O . LEU A 1 101 ? -8.766 6.145 5.891 1.00 97.31 101 LEU A O 1
ATOM 832 N N . VAL A 1 102 ? -10.618 6.302 7.147 1.00 98.31 102 VAL A N 1
ATOM 833 C CA . VAL A 1 102 ? -11.558 5.878 6.097 1.00 98.31 102 VAL A CA 1
ATOM 834 C C . VAL A 1 102 ? -11.507 6.840 4.909 1.00 98.31 102 VAL A C 1
ATOM 836 O O . VAL A 1 102 ? -11.403 6.396 3.763 1.00 98.31 102 VAL A O 1
ATOM 839 N N . SER A 1 103 ? -11.509 8.147 5.174 1.00 98.12 103 SER A N 1
ATOM 840 C CA . SER A 1 103 ? -11.436 9.188 4.142 1.00 98.12 103 SER A CA 1
ATOM 841 C C . SER A 1 103 ? -10.119 9.144 3.364 1.00 98.12 103 SER A C 1
ATOM 843 O O . SER A 1 103 ? -10.117 9.245 2.137 1.00 98.12 103 SER A O 1
ATOM 845 N N . GLU A 1 104 ? -8.995 8.942 4.053 1.00 98.19 104 GLU A N 1
ATOM 846 C CA . GLU A 1 104 ? -7.688 8.762 3.419 1.00 98.19 104 GLU A CA 1
ATOM 847 C C . GLU A 1 104 ? -7.673 7.526 2.510 1.00 98.19 104 GLU A C 1
ATOM 849 O O . GLU A 1 104 ? -7.267 7.609 1.349 1.00 98.19 104 GLU A O 1
ATOM 854 N N . CYS A 1 105 ? -8.165 6.395 3.014 1.00 98.25 105 CYS A N 1
ATOM 855 C CA . CYS A 1 105 ? -8.232 5.149 2.263 1.00 98.25 105 CYS A CA 1
ATOM 856 C C . CYS A 1 105 ? -9.117 5.277 1.016 1.00 98.25 105 CYS A C 1
ATOM 858 O O . CYS A 1 105 ? -8.746 4.802 -0.060 1.00 98.25 105 CYS A O 1
ATOM 860 N N . GLN A 1 106 ? -10.261 5.957 1.137 1.00 98.38 106 GLN A N 1
ATOM 861 C CA . GLN A 1 106 ? -11.120 6.271 -0.003 1.00 98.38 106 GLN A CA 1
ATOM 862 C C . GLN A 1 106 ? -10.388 7.151 -1.024 1.00 98.38 106 GLN A C 1
ATOM 864 O O . GLN A 1 106 ? -10.481 6.914 -2.230 1.00 98.38 106 GLN A O 1
ATOM 869 N N . GLY A 1 107 ? -9.624 8.135 -0.544 1.00 97.88 107 GLY A N 1
ATOM 870 C CA . GLY A 1 107 ? -8.762 8.973 -1.371 1.00 97.88 107 GLY A CA 1
ATOM 871 C C . GLY A 1 107 ? -7.765 8.151 -2.185 1.00 97.88 107 GLY A C 1
ATOM 872 O O . GLY A 1 107 ? -7.657 8.356 -3.391 1.00 97.88 107 GLY A O 1
ATOM 873 N N . TRP A 1 108 ? -7.093 7.175 -1.568 1.00 98.06 108 TRP A N 1
ATOM 874 C CA . TRP A 1 108 ? -6.174 6.281 -2.281 1.00 98.06 108 TRP A CA 1
ATOM 875 C C . TRP A 1 108 ? -6.873 5.470 -3.371 1.00 98.06 108 TRP A C 1
ATOM 877 O O . TRP A 1 108 ? -6.386 5.434 -4.495 1.00 98.06 108 TRP A O 1
ATOM 887 N N . LEU A 1 109 ? -8.027 4.861 -3.075 1.00 97.56 109 LEU A N 1
ATOM 888 C CA . LEU A 1 109 ? -8.785 4.054 -4.045 1.00 97.56 109 LEU A CA 1
ATOM 889 C C . LEU A 1 109 ? -9.263 4.858 -5.268 1.00 97.56 109 LEU A C 1
ATOM 891 O O . LEU A 1 109 ? -9.434 4.300 -6.356 1.00 97.56 109 LEU A O 1
ATOM 895 N N . ASN A 1 110 ? -9.451 6.168 -5.112 1.00 96.31 110 ASN A N 1
ATOM 896 C CA . ASN A 1 110 ? -9.860 7.059 -6.195 1.00 96.31 110 ASN A CA 1
ATOM 897 C C . ASN A 1 110 ? -8.690 7.510 -7.088 1.00 96.31 110 ASN A C 1
ATOM 899 O O . ASN A 1 110 ? -8.926 8.068 -8.160 1.00 96.31 110 ASN A O 1
ATOM 903 N N . ILE A 1 111 ? -7.438 7.265 -6.690 1.00 94.00 111 ILE A N 1
ATOM 904 C CA . ILE A 1 111 ? -6.261 7.676 -7.458 1.00 94.00 111 ILE A CA 1
ATOM 905 C C . ILE A 1 111 ? -5.870 6.580 -8.452 1.00 94.00 111 ILE A C 1
ATOM 907 O O . ILE A 1 111 ? -5.548 5.450 -8.091 1.00 94.00 111 ILE A O 1
ATOM 911 N N . ASP A 1 112 ? -5.808 6.937 -9.735 1.00 92.38 112 ASP A N 1
ATOM 912 C CA . ASP A 1 112 ? -5.101 6.120 -10.717 1.00 92.38 112 ASP A CA 1
ATOM 913 C C . ASP A 1 112 ? -3.597 6.394 -10.640 1.00 92.38 112 ASP A C 1
ATOM 915 O O . ASP A 1 112 ? -3.062 7.237 -11.361 1.00 92.38 112 ASP A O 1
ATOM 919 N N . TYR A 1 113 ? -2.914 5.695 -9.729 1.00 94.38 113 TYR A N 1
ATOM 920 C CA . TYR A 1 113 ? -1.487 5.903 -9.470 1.00 94.38 113 TYR A CA 1
ATOM 921 C C . TYR A 1 113 ? -0.645 5.800 -10.748 1.00 94.38 113 TYR A C 1
ATOM 923 O O . TYR A 1 113 ? 0.190 6.666 -11.013 1.00 94.38 113 TYR A O 1
ATOM 931 N N . GLY A 1 114 ? -0.905 4.783 -11.577 1.00 92.44 114 GLY A N 1
ATOM 932 C CA . GLY A 1 114 ? -0.178 4.575 -12.827 1.00 92.44 114 GLY A CA 1
ATOM 933 C C . GLY A 1 114 ? -0.316 5.751 -13.790 1.00 92.44 114 GLY A C 1
ATOM 934 O O . GLY A 1 114 ? 0.668 6.148 -14.411 1.00 92.44 114 GLY A O 1
ATOM 935 N N . GLN A 1 115 ? -1.500 6.365 -13.866 1.00 92.00 115 GLN A N 1
ATOM 936 C CA . GLN A 1 115 ? -1.710 7.569 -14.677 1.00 92.00 115 GLN A CA 1
ATOM 937 C C . GLN A 1 115 ? -1.070 8.812 -14.051 1.00 92.00 115 GLN A C 1
ATOM 939 O O . GLN A 1 115 ? -0.376 9.560 -14.740 1.00 92.00 115 GLN A O 1
ATOM 944 N N . CYS A 1 116 ? -1.240 9.022 -12.742 1.00 91.50 116 CYS A N 1
ATOM 945 C CA . CYS A 1 116 ? -0.692 10.186 -12.040 1.00 91.50 116 CYS A CA 1
ATOM 946 C C . CYS A 1 116 ? 0.841 10.251 -12.101 1.00 91.50 116 CYS A C 1
ATOM 948 O O . CYS A 1 116 ? 1.406 11.339 -12.234 1.00 91.50 116 CYS A O 1
ATOM 950 N N . TYR A 1 117 ? 1.504 9.096 -12.015 1.00 88.62 117 TYR A N 1
ATOM 951 C CA . TYR A 1 117 ? 2.963 8.990 -11.955 1.00 88.62 117 TYR A CA 1
ATOM 952 C C . TYR A 1 117 ? 3.603 8.492 -13.252 1.00 88.62 117 TYR A C 1
ATOM 954 O O . TYR A 1 117 ? 4.826 8.438 -13.345 1.00 88.62 117 TYR A O 1
ATOM 962 N N . ARG A 1 118 ? 2.795 8.202 -14.281 1.00 90.44 118 ARG A N 1
ATOM 963 C CA . ARG A 1 118 ? 3.244 7.646 -15.571 1.00 90.44 118 ARG A CA 1
ATOM 964 C C . ARG A 1 118 ? 4.000 6.324 -15.411 1.00 90.44 118 ARG A C 1
ATOM 966 O O . ARG A 1 118 ? 4.904 6.005 -16.182 1.00 90.44 118 ARG A O 1
ATOM 973 N N . GLU A 1 119 ? 3.598 5.538 -14.421 1.00 90.94 119 GLU A N 1
ATOM 974 C CA . GLU A 1 119 ? 4.173 4.232 -14.128 1.00 90.94 119 GLU A CA 1
ATOM 975 C C . GLU A 1 119 ? 3.266 3.140 -14.688 1.00 90.94 119 GLU A C 1
ATOM 977 O O . GLU A 1 119 ? 2.253 2.762 -14.095 1.00 90.94 119 GLU A O 1
ATOM 982 N N . TRP A 1 120 ? 3.634 2.626 -15.861 1.00 92.88 120 TRP A N 1
ATOM 983 C CA . TRP A 1 120 ? 2.796 1.701 -16.626 1.00 92.88 120 TRP A CA 1
ATOM 984 C C . TRP A 1 120 ? 2.422 0.422 -15.861 1.00 92.88 120 TRP A C 1
ATOM 986 O O . TRP A 1 120 ? 1.337 -0.117 -16.077 1.00 92.88 120 TRP A O 1
ATOM 996 N N . GLY A 1 121 ? 3.285 -0.039 -14.946 1.00 92.50 121 GLY A N 1
ATOM 997 C CA . GLY A 1 121 ? 3.057 -1.237 -14.134 1.00 92.50 121 GLY A CA 1
ATOM 998 C C . GLY A 1 121 ? 1.838 -1.132 -13.213 1.00 92.50 121 GLY A C 1
ATOM 999 O O . GLY A 1 121 ? 1.205 -2.144 -12.928 1.00 92.50 121 GLY A O 1
ATOM 1000 N N . TYR A 1 122 ? 1.463 0.089 -12.815 1.00 93.06 122 TYR A N 1
ATOM 1001 C CA . TYR A 1 122 ? 0.305 0.359 -11.958 1.00 93.06 122 TYR A CA 1
ATOM 1002 C C . TYR A 1 122 ? -0.986 0.665 -12.738 1.00 93.06 122 TYR A C 1
ATOM 1004 O O . TYR A 1 122 ? -2.056 0.786 -12.138 1.00 93.06 122 TYR A O 1
ATOM 1012 N N . ILE A 1 123 ? -0.925 0.808 -14.068 1.00 91.19 123 ILE A N 1
ATOM 1013 C CA . ILE A 1 123 ? -2.082 1.220 -14.875 1.00 91.19 123 ILE A CA 1
ATOM 1014 C C . ILE A 1 123 ? -3.177 0.147 -14.838 1.00 91.19 123 ILE A C 1
ATOM 1016 O O . ILE A 1 123 ? -2.938 -1.012 -15.187 1.00 91.19 123 ILE A O 1
ATOM 1020 N N . LYS A 1 124 ? -4.410 0.564 -14.515 1.00 87.12 124 LYS A N 1
ATOM 1021 C CA . LYS A 1 124 ? -5.622 -0.282 -14.501 1.00 87.12 124 LYS A CA 1
ATOM 1022 C C . LYS A 1 124 ? -5.545 -1.495 -13.556 1.00 87.12 124 LYS A C 1
ATOM 1024 O O . LYS A 1 124 ? -6.214 -2.497 -13.798 1.00 87.12 124 LYS A O 1
ATOM 1029 N N . LEU A 1 125 ? -4.745 -1.435 -12.490 1.00 92.38 125 LEU A N 1
ATOM 1030 C CA . LEU A 1 125 ? -4.808 -2.455 -11.440 1.00 92.38 125 LEU A CA 1
ATOM 1031 C C . LEU A 1 125 ? -6.162 -2.408 -10.719 1.00 92.38 125 LEU A C 1
ATOM 1033 O O . LEU A 1 125 ? -6.720 -1.329 -10.493 1.00 92.38 125 LEU A O 1
ATOM 1037 N N . LYS A 1 126 ? -6.680 -3.579 -10.327 1.00 93.75 126 LYS A N 1
ATOM 1038 C CA . LYS A 1 126 ? -7.863 -3.664 -9.463 1.00 93.75 126 LYS A CA 1
ATOM 1039 C C . LYS A 1 126 ? -7.494 -3.085 -8.101 1.00 93.75 126 LYS A C 1
ATOM 1041 O O . LYS A 1 126 ? -6.538 -3.532 -7.481 1.00 93.75 126 LYS A O 1
ATOM 1046 N N . ARG A 1 127 ? -8.242 -2.088 -7.637 1.00 96.69 127 ARG A N 1
ATOM 1047 C CA . ARG A 1 127 ? -7.904 -1.339 -6.423 1.00 96.69 127 ARG A CA 1
ATOM 1048 C C . ARG A 1 127 ? -8.562 -1.965 -5.204 1.00 96.69 127 ARG A C 1
ATOM 1050 O O . ARG A 1 127 ? -9.776 -2.159 -5.182 1.00 96.69 127 ARG A O 1
ATOM 1057 N N . CYS A 1 128 ? -7.764 -2.255 -4.189 1.00 98.00 128 CYS A N 1
ATOM 1058 C CA . CYS A 1 128 ? -8.239 -2.656 -2.877 1.00 98.00 128 CYS A CA 1
ATOM 1059 C C . CYS A 1 128 ? -7.295 -2.162 -1.780 1.00 98.00 128 CYS A C 1
ATOM 1061 O O . CYS A 1 128 ? -6.152 -1.755 -2.017 1.00 98.00 128 CYS A O 1
ATOM 1063 N N . LEU A 1 129 ? -7.806 -2.223 -0.564 1.00 98.56 129 LEU A N 1
ATOM 1064 C CA . LEU A 1 129 ? -7.088 -2.020 0.674 1.00 98.56 129 LEU A CA 1
ATOM 1065 C C . LEU A 1 129 ? -6.756 -3.374 1.279 1.00 98.56 129 LEU A C 1
ATOM 1067 O O . LEU A 1 129 ? -7.508 -4.339 1.139 1.00 98.56 129 LEU A O 1
ATOM 1071 N N . MET A 1 130 ? -5.642 -3.409 1.989 1.00 98.38 130 MET A N 1
ATOM 1072 C CA . MET A 1 130 ? -5.231 -4.520 2.824 1.00 98.38 130 MET A CA 1
ATOM 1073 C C . MET A 1 130 ? -4.873 -3.994 4.210 1.00 98.38 130 MET A C 1
ATOM 1075 O O . MET A 1 130 ? -4.213 -2.959 4.333 1.00 98.38 130 MET A O 1
ATOM 1079 N N . VAL A 1 131 ? -5.315 -4.706 5.241 1.00 98.38 131 VAL A N 1
ATOM 1080 C CA . VAL A 1 131 ? -4.955 -4.431 6.633 1.00 98.38 131 VAL A CA 1
ATOM 1081 C C . VAL A 1 131 ? -4.073 -5.566 7.116 1.00 98.38 131 VAL A C 1
ATOM 1083 O O . VAL A 1 131 ? -4.503 -6.719 7.154 1.00 98.38 131 VAL A O 1
ATOM 1086 N N . GLU A 1 132 ? -2.836 -5.241 7.459 1.00 97.75 132 GLU A N 1
ATOM 1087 C CA . GLU A 1 132 ? -1.803 -6.200 7.832 1.00 97.75 132 GLU A CA 1
ATOM 1088 C C . GLU A 1 132 ? -1.296 -5.966 9.254 1.00 97.75 132 GLU A C 1
ATOM 1090 O O . GLU A 1 132 ? -1.456 -4.898 9.851 1.00 97.75 132 GLU A O 1
ATOM 1095 N N . GLU A 1 133 ? -0.651 -6.998 9.776 1.00 97.12 133 GLU A N 1
ATOM 1096 C CA . GLU A 1 133 ? 0.164 -6.961 10.978 1.00 97.12 133 GLU A CA 1
ATOM 1097 C C . GLU A 1 133 ? 1.206 -5.841 10.941 1.00 97.12 133 GLU A C 1
ATOM 1099 O O . GLU A 1 133 ? 1.881 -5.603 9.935 1.00 97.12 133 GLU A O 1
ATOM 1104 N N . PHE A 1 134 ? 1.337 -5.154 12.075 1.00 96.12 134 PHE A N 1
ATOM 1105 C CA . PHE A 1 134 ? 2.439 -4.241 12.316 1.00 96.12 134 PHE A CA 1
ATOM 1106 C C . PHE A 1 134 ? 3.689 -5.056 12.655 1.00 96.12 134 PHE A C 1
ATOM 1108 O O . PHE A 1 134 ? 3.776 -5.638 13.733 1.00 96.12 134 PHE A O 1
ATOM 1115 N N . ALA A 1 135 ? 4.644 -5.109 11.728 1.00 89.75 135 ALA A N 1
ATOM 1116 C CA . ALA A 1 135 ? 5.917 -5.774 11.963 1.00 89.75 135 ALA A CA 1
ATOM 1117 C C . ALA A 1 135 ? 6.807 -4.888 12.845 1.00 89.75 135 ALA A C 1
ATOM 1119 O O . ALA A 1 135 ? 7.261 -3.827 12.412 1.00 89.75 135 ALA A O 1
ATOM 1120 N N . GLU A 1 136 ? 7.058 -5.321 14.079 1.00 82.94 136 GLU A N 1
ATOM 1121 C CA . GLU A 1 136 ? 8.047 -4.672 14.934 1.00 82.94 136 GLU A CA 1
ATOM 1122 C C . GLU A 1 136 ? 9.449 -4.981 14.408 1.00 82.94 136 GLU A C 1
ATOM 1124 O O . GLU A 1 136 ? 9.845 -6.136 14.253 1.00 82.94 136 GLU A O 1
ATOM 1129 N N . SER A 1 137 ? 10.203 -3.932 14.095 1.00 72.88 137 SER A N 1
ATOM 1130 C CA . SER A 1 137 ? 11.603 -4.074 13.723 1.00 72.88 137 SER A CA 1
ATOM 1131 C C . SER A 1 137 ? 12.453 -4.152 14.988 1.00 72.88 137 SER A C 1
ATOM 1133 O O . SER A 1 137 ? 12.384 -3.270 15.841 1.00 72.88 137 SER A O 1
ATOM 1135 N N . SER A 1 138 ? 13.313 -5.166 15.090 1.00 53.41 138 SER A N 1
ATOM 1136 C CA . SER A 1 138 ? 14.387 -5.205 16.096 1.00 53.41 138 SER A CA 1
ATOM 1137 C C . SER A 1 138 ? 15.516 -4.206 15.781 1.00 53.41 138 SER A C 1
ATOM 1139 O O . SER A 1 138 ? 16.423 -4.002 16.588 1.00 53.41 138 SER A O 1
ATOM 1141 N N . TYR A 1 139 ? 15.482 -3.583 14.599 1.00 50.22 139 TYR A N 1
ATOM 1142 C CA . TYR A 1 139 ? 16.436 -2.577 14.146 1.00 50.22 139 TYR A CA 1
ATOM 1143 C C . TYR A 1 139 ? 16.075 -1.211 14.755 1.00 50.22 139 TYR A C 1
ATOM 1145 O O . TYR A 1 139 ? 14.964 -0.719 14.570 1.00 50.22 139 TYR A O 1
ATOM 1153 N N . LYS A 1 140 ? 17.005 -0.586 15.493 1.00 40.44 140 LYS A N 1
ATOM 1154 C CA . LYS A 1 140 ? 16.805 0.733 16.124 1.00 40.44 140 LYS A CA 1
ATOM 1155 C C . LYS A 1 140 ? 16.679 1.834 15.061 1.00 40.44 140 LYS A C 1
ATOM 1157 O O . LYS A 1 140 ? 17.683 2.427 14.667 1.00 40.44 140 LYS A O 1
ATOM 1162 N N . ASP A 1 141 ? 15.462 2.143 14.629 1.00 47.28 141 ASP A N 1
ATOM 1163 C CA . ASP A 1 141 ? 15.206 3.290 13.757 1.00 47.28 141 ASP A CA 1
ATOM 1164 C C 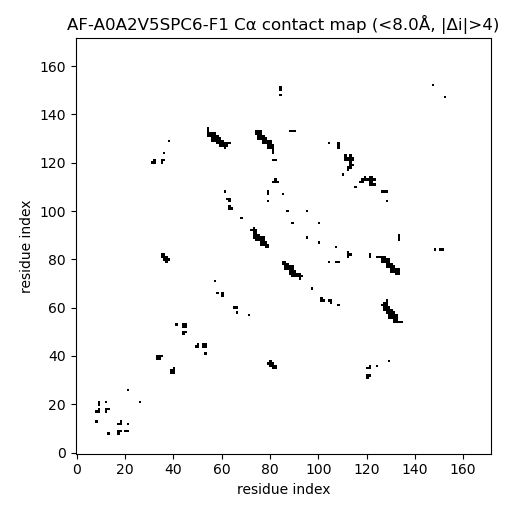. ASP A 1 141 ? 15.326 4.608 14.541 1.00 47.28 141 ASP A C 1
ATOM 1166 O O . ASP A 1 141 ? 14.538 4.907 15.436 1.00 47.28 141 ASP A O 1
ATOM 1170 N N . LYS A 1 142 ? 16.310 5.443 14.185 1.00 38.41 142 LYS A N 1
ATOM 1171 C CA . LYS A 1 142 ? 16.500 6.799 14.741 1.00 38.41 142 LYS A CA 1
ATOM 1172 C C . LYS A 1 142 ? 15.543 7.855 14.163 1.00 38.41 142 LYS A C 1
ATOM 1174 O O . LYS A 1 142 ? 15.791 9.046 14.326 1.00 38.41 142 LYS A O 1
ATOM 1179 N N . GLN A 1 143 ? 14.462 7.478 13.484 1.00 37.44 143 GLN A N 1
ATOM 1180 C CA . GLN A 1 143 ? 13.507 8.452 12.947 1.00 37.44 143 GLN A CA 1
ATOM 1181 C C . GLN A 1 143 ? 12.062 7.999 13.140 1.00 37.44 143 GLN A C 1
ATOM 1183 O O . GLN A 1 143 ? 11.397 7.547 12.214 1.00 37.44 143 GLN A O 1
ATOM 1188 N N . ALA A 1 144 ? 11.535 8.241 14.339 1.00 40.59 144 ALA A N 1
ATOM 1189 C CA . ALA A 1 144 ? 10.118 8.538 14.475 1.00 40.59 144 ALA A CA 1
ATOM 1190 C C . ALA A 1 144 ? 9.849 9.859 13.736 1.00 40.59 144 ALA A C 1
ATOM 1192 O O . ALA A 1 144 ? 10.202 10.935 14.215 1.00 40.59 144 ALA A O 1
ATOM 1193 N N . ARG A 1 145 ? 9.270 9.798 12.536 1.00 41.03 145 ARG A N 1
ATOM 1194 C CA . ARG A 1 145 ? 8.707 10.981 11.879 1.00 41.03 145 ARG A CA 1
ATOM 1195 C C . ARG A 1 145 ? 7.203 10.806 11.759 1.00 41.03 145 ARG A C 1
ATOM 1197 O O . ARG A 1 145 ? 6.708 10.193 10.823 1.00 41.03 145 ARG A O 1
ATOM 1204 N N . SER A 1 146 ? 6.495 11.442 12.687 1.00 39.41 146 SER A N 1
ATOM 1205 C CA . SER A 1 146 ? 5.079 11.824 12.611 1.00 39.41 146 SER A CA 1
ATOM 1206 C C . SER A 1 146 ? 4.815 12.917 11.558 1.00 39.41 146 SER A C 1
ATOM 1208 O O . SER A 1 146 ? 3.885 13.709 11.686 1.00 39.41 146 SER A O 1
ATOM 1210 N N . ALA A 1 147 ? 5.630 12.993 10.506 1.00 41.38 147 ALA A N 1
ATOM 1211 C CA . ALA A 1 147 ? 5.470 13.972 9.447 1.00 41.38 147 ALA A CA 1
ATOM 1212 C C . ALA A 1 147 ? 4.805 13.295 8.250 1.00 41.38 147 ALA A C 1
ATOM 1214 O O . ALA A 1 147 ? 5.339 12.333 7.696 1.00 41.38 147 ALA A O 1
ATOM 1215 N N . GLU A 1 148 ? 3.642 13.819 7.867 1.00 40.94 148 GLU A N 1
ATOM 1216 C CA . GLU A 1 148 ? 2.961 13.540 6.604 1.00 40.94 148 GLU A CA 1
ATOM 1217 C C . GLU A 1 148 ? 3.995 13.383 5.473 1.00 40.94 148 GLU A C 1
ATOM 1219 O O . GLU A 1 148 ? 4.885 14.228 5.316 1.00 40.94 148 GLU A O 1
ATOM 1224 N N . ASN A 1 149 ? 3.905 12.288 4.710 1.00 46.66 149 ASN A N 1
ATOM 1225 C CA . ASN A 1 149 ? 4.865 11.978 3.656 1.00 46.66 149 ASN A CA 1
ATOM 1226 C C . ASN A 1 149 ? 5.008 13.203 2.723 1.00 46.66 149 ASN A C 1
ATOM 1228 O O . ASN A 1 149 ? 4.005 13.633 2.140 1.00 46.66 149 ASN A O 1
ATOM 1232 N N . PRO A 1 150 ? 6.219 13.773 2.545 1.00 42.47 150 PRO A N 1
ATOM 1233 C CA . PRO A 1 150 ? 6.440 14.957 1.713 1.00 42.47 150 PRO A CA 1
ATOM 1234 C C . PRO A 1 150 ? 5.848 14.827 0.305 1.00 42.47 150 PRO A C 1
ATOM 1236 O O . PRO A 1 150 ? 5.406 15.818 -0.274 1.00 42.47 150 PRO A O 1
ATOM 1239 N N . PHE A 1 151 ? 5.773 13.598 -0.210 1.00 42.66 151 PHE A N 1
ATOM 1240 C CA . PHE A 1 151 ? 5.180 13.260 -1.499 1.00 42.66 151 PHE A CA 1
ATOM 1241 C C . PHE A 1 151 ? 3.655 13.469 -1.528 1.00 42.66 151 PHE A C 1
ATOM 1243 O O . PHE A 1 151 ? 3.124 14.053 -2.471 1.00 42.66 151 PHE A O 1
ATOM 1250 N N . VAL A 1 152 ? 2.951 13.077 -0.460 1.00 50.81 152 VAL A N 1
ATOM 1251 C CA . VAL A 1 152 ? 1.498 13.282 -0.292 1.00 50.81 152 VAL A CA 1
ATOM 1252 C C . VAL A 1 152 ? 1.184 14.767 -0.100 1.00 50.81 152 VAL A C 1
ATOM 1254 O O . VAL A 1 152 ? 0.241 15.300 -0.688 1.00 50.81 152 VAL A O 1
ATOM 1257 N N . ARG A 1 153 ? 2.041 15.486 0.631 1.00 44.84 153 ARG A N 1
ATOM 1258 C CA . ARG A 1 153 ? 1.937 16.943 0.797 1.00 44.84 153 ARG A CA 1
ATOM 1259 C C . ARG A 1 153 ? 2.095 17.698 -0.528 1.00 44.84 153 ARG A C 1
ATOM 1261 O O . ARG A 1 153 ? 1.472 18.741 -0.724 1.00 44.84 153 ARG A O 1
ATOM 1268 N N . GLN A 1 154 ? 2.909 17.181 -1.448 1.00 42.50 154 GLN A N 1
ATOM 1269 C CA . GLN A 1 154 ? 3.130 17.774 -2.768 1.00 42.50 154 GLN A CA 1
ATOM 1270 C C . GLN A 1 154 ? 1.940 17.559 -3.717 1.00 42.50 154 GLN A C 1
ATOM 1272 O O . GLN A 1 154 ? 1.657 18.435 -4.535 1.00 42.50 154 GLN A O 1
ATOM 1277 N N . LEU A 1 155 ? 1.189 16.460 -3.559 1.00 51.41 155 LEU A N 1
ATOM 1278 C CA . LEU A 1 155 ? -0.045 16.200 -4.314 1.00 51.41 155 LEU A CA 1
ATOM 1279 C C . LEU A 1 155 ? -1.132 17.250 -4.047 1.00 51.41 155 LEU A C 1
ATOM 1281 O O . LEU A 1 155 ? -1.813 17.663 -4.980 1.00 51.41 155 LEU A O 1
ATOM 1285 N N . ARG A 1 156 ? -1.248 17.757 -2.811 1.00 49.16 156 ARG A N 1
ATOM 1286 C CA . ARG A 1 156 ? -2.205 18.831 -2.462 1.00 49.16 156 ARG A CA 1
ATOM 1287 C C . ARG A 1 156 ? -1.811 20.209 -3.010 1.00 49.16 156 ARG A C 1
ATOM 1289 O O . ARG A 1 156 ? -2.646 21.104 -3.040 1.00 49.16 156 ARG A O 1
ATOM 1296 N N . LYS A 1 157 ? -0.549 20.403 -3.412 1.00 36.66 157 LYS A N 1
ATOM 1297 C CA . LYS A 1 157 ? 0.021 21.716 -3.768 1.00 36.66 157 LYS A CA 1
ATOM 1298 C C . LYS A 1 157 ? 0.173 21.970 -5.270 1.00 36.66 157 LYS A C 1
ATOM 1300 O O . LYS A 1 157 ? 0.623 23.051 -5.632 1.00 36.66 157 LYS A O 1
ATOM 1305 N N . ARG A 1 158 ? -0.160 21.019 -6.151 1.00 37.72 158 ARG A N 1
ATOM 1306 C CA . ARG A 1 158 ? -0.072 21.234 -7.608 1.00 37.72 158 ARG A CA 1
ATOM 1307 C C . ARG A 1 158 ? -1.261 22.085 -8.099 1.00 37.72 158 ARG A C 1
ATOM 1309 O O . ARG A 1 158 ? -2.389 21.595 -8.049 1.00 37.72 158 ARG A O 1
ATOM 1316 N N . PRO A 1 159 ? -1.048 23.322 -8.594 1.00 38.88 159 PRO A N 1
ATOM 1317 C CA . PRO A 1 159 ? -2.106 24.097 -9.227 1.00 38.88 159 PRO A CA 1
ATOM 1318 C C . PRO A 1 159 ? -2.342 23.534 -10.633 1.00 38.88 159 PRO A C 1
ATOM 1320 O O . PRO A 1 159 ? -1.428 23.486 -11.451 1.00 38.88 159 PRO A O 1
ATOM 1323 N N . GLY A 1 160 ? -3.554 23.039 -10.883 1.00 39.44 160 GLY A N 1
ATOM 1324 C CA . GLY A 1 160 ? -3.945 22.424 -12.159 1.00 39.44 160 GLY A CA 1
ATOM 1325 C C . GLY A 1 160 ? -5.180 21.523 -12.068 1.00 39.44 160 GLY A C 1
ATOM 1326 O O . GLY A 1 160 ? -5.893 21.360 -13.050 1.00 39.44 160 GLY A O 1
ATOM 1327 N N . HIS A 1 161 ? -5.505 21.023 -10.873 1.00 40.84 161 HIS A N 1
ATOM 1328 C CA . HIS A 1 161 ? -6.792 20.387 -10.582 1.00 40.84 161 HIS A CA 1
ATOM 1329 C C . HIS A 1 161 ? -7.385 21.041 -9.335 1.00 40.84 161 HIS A C 1
ATOM 1331 O O . HIS A 1 161 ? -7.187 20.592 -8.208 1.00 40.84 161 HIS A O 1
ATOM 1337 N N . ALA A 1 162 ? -8.041 22.183 -9.542 1.00 31.23 162 ALA A N 1
ATOM 1338 C CA . ALA A 1 162 ? -8.733 22.912 -8.493 1.00 31.23 162 ALA A CA 1
ATOM 1339 C C . ALA A 1 162 ? -9.936 22.095 -7.996 1.00 31.23 162 ALA A C 1
ATOM 1341 O O . ALA A 1 162 ? -11.006 22.122 -8.595 1.00 31.23 162 ALA A O 1
ATOM 1342 N N . TRP A 1 163 ? -9.778 21.398 -6.874 1.00 38.62 163 TRP A N 1
ATOM 1343 C CA . TRP A 1 163 ? -1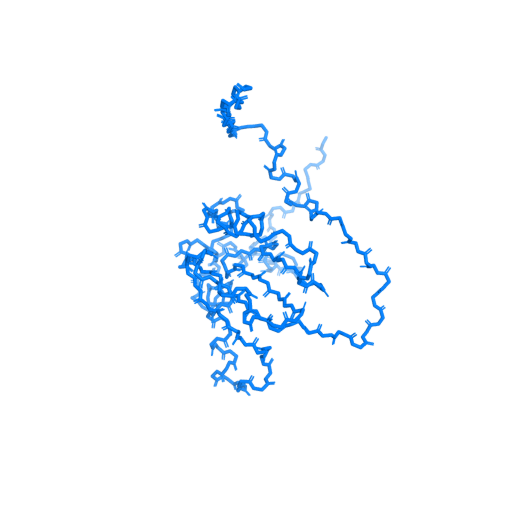0.905 20.875 -6.108 1.00 38.62 163 TRP A CA 1
ATOM 1344 C C . TRP A 1 163 ? -11.345 21.945 -5.105 1.00 38.62 163 TRP A C 1
ATOM 1346 O O . TRP A 1 163 ? -10.808 22.042 -4.004 1.00 38.62 163 TRP A O 1
ATOM 1356 N N . LYS A 1 164 ? -12.314 22.784 -5.492 1.00 29.88 164 LYS A N 1
ATOM 1357 C CA . LYS A 1 164 ? -13.103 23.575 -4.537 1.00 29.88 164 LYS A CA 1
ATOM 1358 C C . LYS A 1 164 ? -14.287 22.722 -4.080 1.00 29.88 164 LYS A C 1
ATOM 1360 O O . LYS A 1 164 ? -15.349 22.771 -4.689 1.00 29.88 164 LYS A O 1
ATOM 1365 N N . ALA A 1 165 ? -14.123 21.966 -2.998 1.00 32.16 165 ALA A N 1
ATOM 1366 C CA . ALA A 1 165 ? -15.272 21.528 -2.213 1.00 32.16 165 ALA A CA 1
ATOM 1367 C C . ALA A 1 165 ? -15.741 22.738 -1.389 1.00 32.16 165 ALA A C 1
ATOM 1369 O O . ALA A 1 165 ? -15.114 23.116 -0.401 1.00 32.16 165 ALA A O 1
ATOM 1370 N N . ARG A 1 166 ? -16.790 23.419 -1.858 1.00 27.03 166 ARG A N 1
ATOM 1371 C CA . ARG A 1 166 ? -17.468 24.480 -1.108 1.00 27.03 166 ARG A CA 1
ATOM 1372 C C . ARG A 1 166 ? -18.359 23.783 -0.075 1.00 27.03 166 ARG A C 1
ATOM 1374 O O . ARG A 1 166 ? -19.389 23.230 -0.438 1.00 27.03 166 ARG A O 1
ATOM 1381 N N . TRP A 1 167 ? -17.920 23.739 1.178 1.00 34.03 167 TRP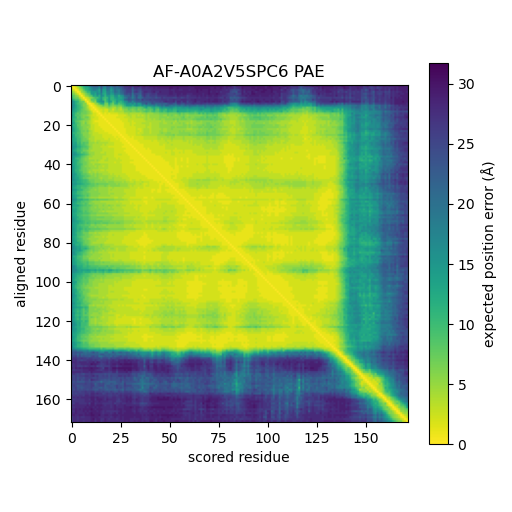 A N 1
ATOM 1382 C CA . TRP A 1 167 ? -18.703 23.208 2.295 1.00 34.03 167 TRP A CA 1
ATOM 1383 C C . TRP A 1 167 ? -19.638 24.308 2.825 1.00 34.03 167 TRP A C 1
ATOM 1385 O O . TRP A 1 167 ? -19.143 25.407 3.091 1.00 34.03 167 TRP A O 1
ATOM 1395 N N . PRO A 1 168 ? -20.954 24.084 2.982 1.00 33.62 168 PRO A N 1
ATOM 1396 C CA . PRO A 1 168 ? -21.783 24.971 3.787 1.00 33.62 168 PRO A CA 1
ATOM 1397 C C . PRO A 1 168 ? -21.490 24.706 5.273 1.00 33.62 168 PRO A C 1
ATOM 1399 O O . PRO A 1 168 ? -21.561 23.571 5.739 1.00 33.62 168 PRO A O 1
ATOM 1402 N N . LEU A 1 169 ? -21.103 25.750 6.008 1.00 36.06 169 LEU A N 1
ATOM 1403 C CA . LEU A 1 169 ? -20.976 25.708 7.469 1.00 36.06 169 LEU A CA 1
ATOM 1404 C C . LEU A 1 169 ? -22.351 25.415 8.103 1.00 36.06 169 LEU A C 1
ATOM 1406 O O . LEU A 1 169 ? -23.360 25.871 7.558 1.00 36.06 169 LEU A O 1
ATOM 1410 N N . PRO A 1 170 ? -22.418 24.692 9.235 1.00 33.38 170 PRO A N 1
ATOM 1411 C CA . PRO A 1 170 ? -23.671 24.516 9.959 1.00 33.38 170 PRO A CA 1
ATOM 1412 C C . PRO A 1 170 ? -24.121 25.859 10.551 1.00 33.38 170 PRO A C 1
ATOM 1414 O O . PRO A 1 170 ? -23.318 26.578 11.149 1.00 33.38 170 PRO A O 1
ATOM 1417 N N . ALA A 1 171 ? -25.395 26.198 10.356 1.00 37.22 171 ALA A N 1
ATOM 1418 C CA . ALA A 1 171 ? -26.042 27.273 11.094 1.00 37.22 171 ALA A CA 1
ATOM 1419 C C . ALA A 1 171 ? -26.208 26.848 12.563 1.00 37.22 171 ALA A C 1
ATOM 1421 O O . ALA A 1 171 ? -26.463 25.675 12.841 1.00 37.22 171 ALA A O 1
ATOM 1422 N N . SER A 1 172 ? -25.999 27.823 13.446 1.00 50.56 172 SER A N 1
ATOM 1423 C CA . SER A 1 172 ? -26.218 27.806 14.898 1.00 50.56 172 SER A CA 1
ATOM 1424 C C . SER A 1 172 ? -27.569 27.243 15.315 1.00 50.56 172 SER A C 1
ATOM 1426 O O . SER A 1 172 ? -28.553 27.614 14.634 1.00 50.56 172 SER A O 1
#

Radius of gyration: 19.87 Å; Cα contacts (8 Å, |Δi|>4): 181; chains: 1; bounding box: 52×48×48 Å

Secondary structure (DSSP, 8-state):
------GGGGSS--SHHHHHHHHHHH---HHHHHHHSHHHHHHHHHHHH-GGGSPPEEEEES-GGG--GGGS-SSEEEEESSSSS-EEEES-GGG--HHHHHHHHHHHHH--HHHHHT-GGGTTPPP-EEEEE----SS--S----S--HHHHHHTT-TTS-----PPPPP-

Sequence (172 aa):
MAIHRRFSLLLFPTLFTEKLMLRVAIDRRDILRQMADKMEMRRYVENKLGKRYLPRLYCVTNDPRSIAFDTLPSKFVVKANHGSGFVRVVADKKIVDVQSLVSECQGWLNIDYGQCYREWGYIKLKRCLMVEEFAESSYKDKQARSAENPFVRQLRKRPGHAWKARWPLPAS

pLDDT: mean 80.79, std 23.32, range [27.03, 98.56]